Protein AF-A0A956KFB1-F1 (afdb_monomer_lite)

Sequence (115 aa):
MNSAKITIAYLIAGALLIACGGDEKKPEEPKKTAEVTKEAPPPETKEAAEDPGEAVDPQVSKAVEIAQAIGAAPEDADAILEKFGTDRAQFEALLKEIARDPAKSDAYEALLVEG

Radius of gyration: 26.29 Å; chains: 1; bounding box: 62×50×46 Å

Structure (mmCIF, N/CA/C/O backbone):
data_AF-A0A956KFB1-F1
#
_entry.id   AF-A0A956KFB1-F1
#
loop_
_atom_site.group_PDB
_atom_site.id
_atom_site.type_symbol
_atom_site.label_atom_id
_atom_site.label_alt_id
_atom_site.label_comp_id
_atom_site.label_asym_id
_atom_site.label_entity_id
_atom_site.label_seq_id
_atom_site.pdbx_PDB_ins_code
_atom_site.Cartn_x
_atom_site.Cartn_y
_atom_site.Cartn_z
_atom_site.occupancy
_atom_site.B_iso_or_equiv
_atom_site.auth_seq_id
_atom_site.auth_comp_id
_atom_site.auth_asym_id
_atom_site.auth_atom_id
_atom_site.pdbx_PDB_model_num
ATOM 1 N N . MET A 1 1 ? -44.817 -5.848 24.655 1.00 48.88 1 MET A N 1
ATOM 2 C CA . MET A 1 1 ? -44.928 -7.224 25.183 1.00 48.88 1 MET A CA 1
ATOM 3 C C . MET A 1 1 ? -46.039 -7.917 24.423 1.00 48.88 1 MET A C 1
ATOM 5 O O . MET A 1 1 ? -47.173 -7.504 24.585 1.00 48.88 1 MET A O 1
ATOM 9 N N . ASN A 1 2 ? -45.708 -8.870 23.550 1.00 39.31 2 ASN A N 1
ATOM 10 C CA . ASN A 1 2 ? -46.593 -9.965 23.160 1.00 39.31 2 ASN A CA 1
ATOM 11 C C . ASN A 1 2 ? -45.745 -11.080 22.549 1.00 39.31 2 ASN A C 1
ATOM 13 O O . ASN A 1 2 ? -44.986 -10.886 21.605 1.00 39.31 2 ASN A O 1
ATOM 17 N N . SER A 1 3 ? -45.837 -12.215 23.218 1.00 44.72 3 SER A N 1
ATOM 18 C CA . SER A 1 3 ? -45.080 -13.440 23.054 1.00 44.72 3 SER A CA 1
ATOM 19 C C . SER A 1 3 ? -45.520 -14.219 21.818 1.00 44.72 3 SER A C 1
ATOM 21 O O . SER A 1 3 ? -46.715 -14.414 21.630 1.00 44.72 3 SER A O 1
ATOM 23 N N . ALA A 1 4 ? -44.574 -14.793 21.078 1.00 49.06 4 ALA A N 1
ATOM 24 C CA . ALA A 1 4 ? -44.771 -16.084 20.419 1.00 49.06 4 ALA A CA 1
ATOM 25 C C . ALA A 1 4 ? -43.406 -16.724 20.142 1.00 49.06 4 ALA A C 1
ATOM 27 O O . ALA A 1 4 ? -42.726 -16.428 19.165 1.00 49.06 4 ALA A O 1
ATOM 28 N N . LYS A 1 5 ? -42.997 -17.594 21.066 1.00 51.22 5 LYS A N 1
ATOM 29 C CA . LYS A 1 5 ? -41.921 -18.563 20.879 1.00 51.22 5 LYS A CA 1
ATOM 30 C C . LYS A 1 5 ? -42.419 -19.591 19.863 1.00 51.22 5 LYS A C 1
ATOM 32 O O . LYS A 1 5 ? -43.407 -20.262 20.145 1.00 51.22 5 LYS A O 1
ATOM 37 N N . ILE A 1 6 ? -41.749 -19.733 18.723 1.00 56.12 6 ILE A N 1
ATOM 38 C CA . ILE A 1 6 ? -41.942 -20.886 17.837 1.00 56.12 6 ILE A CA 1
ATOM 39 C C . ILE A 1 6 ? -40.648 -21.688 17.871 1.00 56.12 6 ILE A C 1
ATOM 41 O O . ILE A 1 6 ? -39.694 -21.457 17.137 1.00 56.12 6 ILE A O 1
ATOM 45 N N . THR A 1 7 ? -40.626 -22.603 18.832 1.00 52.12 7 THR A N 1
ATOM 46 C CA . THR A 1 7 ? -39.721 -23.740 18.896 1.00 52.12 7 THR A CA 1
ATOM 47 C C . THR A 1 7 ? -40.180 -24.745 17.846 1.00 52.12 7 THR A C 1
ATOM 49 O O . THR A 1 7 ? -41.225 -25.363 18.022 1.00 52.12 7 THR A O 1
ATOM 52 N N . ILE A 1 8 ? -39.415 -24.933 16.772 1.00 57.25 8 ILE A N 1
ATOM 53 C CA . ILE A 1 8 ? -39.533 -26.127 15.927 1.00 57.25 8 ILE A CA 1
ATOM 54 C C . ILE A 1 8 ? -38.139 -26.729 15.806 1.00 57.25 8 ILE A C 1
ATOM 56 O O . ILE A 1 8 ? -37.324 -26.348 14.973 1.00 57.25 8 ILE A O 1
ATOM 60 N N . ALA A 1 9 ? -37.878 -27.664 16.715 1.00 50.38 9 ALA A N 1
ATOM 61 C CA . ALA A 1 9 ? -36.908 -28.714 16.507 1.00 50.38 9 ALA A CA 1
ATOM 62 C C . ALA A 1 9 ? -37.476 -29.660 15.443 1.00 50.38 9 ALA A C 1
ATOM 64 O O . ALA A 1 9 ? -38.553 -30.219 15.642 1.00 50.38 9 ALA A O 1
ATOM 65 N N . TYR A 1 10 ? -36.760 -29.858 14.339 1.00 47.94 10 TYR A N 1
ATOM 66 C CA . TYR A 1 10 ? -36.932 -31.060 13.532 1.00 47.94 10 TYR A CA 1
ATOM 67 C C . TYR A 1 10 ? -35.565 -31.592 13.110 1.00 47.94 10 TYR A C 1
ATOM 69 O O . TYR A 1 10 ? -34.891 -31.071 12.227 1.00 47.94 10 TYR A O 1
ATOM 77 N N . LEU A 1 11 ? -35.175 -32.641 13.829 1.00 43.81 11 LEU A N 1
ATOM 78 C CA . LEU A 1 11 ? -34.284 -33.699 13.387 1.00 43.81 11 LEU A CA 1
ATOM 79 C C . LEU A 1 11 ? -34.669 -34.158 11.977 1.00 43.81 11 LEU A C 1
ATOM 81 O O . LEU A 1 11 ? -35.734 -34.745 11.815 1.00 43.81 11 LEU A O 1
ATOM 85 N N . ILE A 1 12 ? -33.772 -34.006 11.004 1.00 52.22 12 ILE A N 1
ATOM 86 C CA . ILE A 1 12 ? -33.626 -34.992 9.928 1.00 52.22 12 ILE A CA 1
ATOM 87 C C . ILE A 1 12 ? -32.129 -35.256 9.758 1.00 52.22 12 ILE A C 1
ATOM 89 O O . ILE A 1 12 ? -31.420 -34.591 9.009 1.00 52.22 12 ILE A O 1
ATOM 93 N N . ALA A 1 13 ? -31.653 -36.238 10.522 1.00 46.72 13 ALA A N 1
ATOM 94 C CA . ALA A 1 13 ? -30.523 -37.056 10.121 1.00 46.72 13 ALA A CA 1
ATOM 95 C C . ALA A 1 13 ? -30.977 -37.913 8.931 1.00 46.72 13 ALA A C 1
ATOM 97 O O . ALA A 1 13 ? -32.027 -38.551 9.001 1.00 46.72 13 ALA A O 1
ATOM 98 N N . GLY A 1 14 ? -30.207 -37.934 7.847 1.00 44.44 14 GLY A N 1
ATOM 99 C CA . GLY A 1 14 ? -30.540 -38.755 6.688 1.00 44.44 14 GLY A CA 1
ATOM 100 C C . GLY A 1 14 ? -29.610 -38.509 5.515 1.00 44.44 14 GLY A C 1
ATOM 101 O O . GLY A 1 14 ? -29.914 -37.717 4.632 1.00 44.44 14 GLY A O 1
ATOM 102 N N . ALA A 1 15 ? -28.473 -39.199 5.521 1.00 49.16 15 ALA A N 1
ATOM 103 C CA . ALA A 1 15 ? -27.631 -39.372 4.349 1.00 49.16 15 ALA A CA 1
ATOM 104 C C . ALA A 1 15 ? -28.400 -40.119 3.247 1.00 49.16 15 ALA A C 1
ATOM 106 O O . ALA A 1 15 ? -28.966 -41.176 3.520 1.00 49.16 15 ALA A O 1
ATOM 107 N N . LEU A 1 16 ? -28.354 -39.630 2.004 1.00 49.69 16 LEU A N 1
ATOM 108 C CA . LEU A 1 16 ? -28.527 -40.485 0.830 1.00 49.69 16 LEU A CA 1
ATOM 109 C C . LEU A 1 16 ? -27.828 -39.882 -0.397 1.00 49.69 16 LEU A C 1
ATOM 111 O O . LEU A 1 16 ? -28.191 -38.819 -0.893 1.00 49.69 16 LEU A O 1
ATOM 115 N N . LEU A 1 17 ? -26.807 -40.598 -0.864 1.00 46.53 17 LEU A N 1
ATOM 116 C CA . LEU A 1 17 ? -26.209 -40.478 -2.189 1.00 46.53 17 LEU A CA 1
ATOM 117 C C . LEU A 1 17 ? -27.255 -40.857 -3.246 1.00 46.53 17 LEU A C 1
ATOM 119 O O . LEU A 1 17 ? -27.774 -41.971 -3.195 1.00 46.53 17 LEU A O 1
ATOM 123 N N . ILE A 1 18 ? -27.510 -39.991 -4.231 1.00 52.75 18 ILE A N 1
ATOM 124 C CA . ILE A 1 18 ? -28.151 -40.388 -5.494 1.00 52.75 18 ILE A CA 1
ATOM 125 C C . ILE A 1 18 ? -27.351 -39.803 -6.659 1.00 52.75 18 ILE A C 1
ATOM 127 O O . ILE A 1 18 ? -27.237 -38.591 -6.829 1.00 52.75 18 ILE A O 1
ATOM 131 N N . ALA A 1 19 ? -26.787 -40.721 -7.438 1.00 47.09 19 ALA A N 1
ATOM 132 C CA . ALA A 1 19 ? -26.179 -40.518 -8.739 1.00 47.09 19 ALA A CA 1
ATOM 133 C C . ALA A 1 19 ? -27.237 -40.652 -9.858 1.00 47.09 19 ALA A C 1
ATOM 135 O O . ALA A 1 19 ? -28.142 -41.467 -9.737 1.00 47.09 19 ALA A O 1
ATOM 136 N N . CYS A 1 20 ? -27.037 -39.905 -10.953 1.00 43.81 20 CYS A N 1
ATOM 137 C CA . CYS A 1 20 ? -27.578 -40.069 -12.318 1.00 43.81 20 CYS A CA 1
ATOM 138 C C . CYS A 1 20 ? -29.105 -40.173 -12.568 1.00 43.81 20 CYS A C 1
ATOM 140 O O . 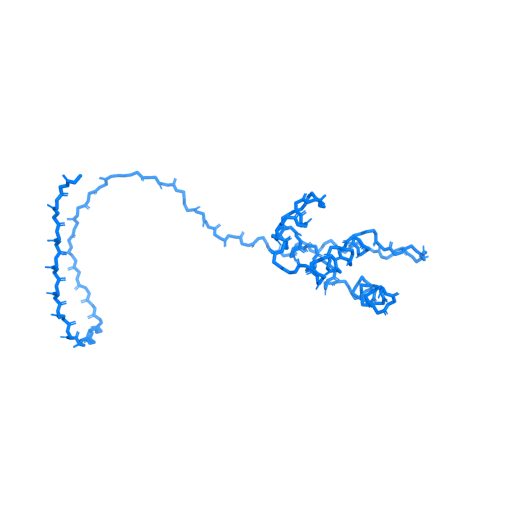CYS A 1 20 ? -29.710 -41.211 -12.340 1.00 43.81 20 CYS A O 1
ATOM 142 N N . GLY A 1 21 ? -29.629 -39.179 -13.308 1.00 36.69 21 GLY A N 1
ATOM 143 C CA . GLY A 1 21 ? -30.322 -39.429 -14.589 1.00 36.69 21 GLY A CA 1
ATOM 144 C C . GLY A 1 21 ? -31.840 -39.183 -14.687 1.00 36.69 21 GLY A C 1
ATOM 145 O O . GLY A 1 21 ? -32.591 -40.065 -14.302 1.00 36.69 21 GLY A O 1
ATOM 146 N N . GLY A 1 22 ? -32.224 -38.063 -15.341 1.00 38.19 22 GLY A N 1
ATOM 147 C CA . GLY A 1 22 ? -33.473 -37.798 -16.114 1.00 38.19 22 GLY A CA 1
ATOM 148 C C . GLY A 1 22 ? -34.820 -37.846 -15.366 1.00 38.19 22 GLY A C 1
ATOM 149 O O . GLY A 1 22 ? -34.973 -38.593 -14.417 1.00 38.19 22 GLY A O 1
ATOM 150 N N . ASP A 1 23 ? -35.904 -37.151 -15.712 1.00 44.44 23 ASP A N 1
ATOM 151 C CA . ASP A 1 23 ? -36.268 -36.035 -16.598 1.00 44.44 23 ASP A CA 1
ATOM 152 C C . ASP A 1 23 ? -37.714 -35.622 -16.173 1.00 44.44 23 ASP A C 1
ATOM 154 O O . ASP A 1 23 ? -38.429 -36.429 -15.576 1.00 44.44 23 ASP A O 1
ATOM 158 N N . GLU A 1 24 ? -38.143 -34.396 -16.507 1.00 47.97 24 GLU A N 1
ATOM 159 C CA . GLU A 1 24 ? -39.542 -33.884 -16.550 1.00 47.97 24 GLU A CA 1
ATOM 160 C C . GLU A 1 24 ? -40.283 -33.385 -15.272 1.00 47.97 24 GLU A C 1
ATOM 162 O O . GLU A 1 24 ? -40.980 -34.140 -14.594 1.00 47.97 24 GLU A O 1
ATOM 167 N N . LYS A 1 25 ? -40.338 -32.048 -15.061 1.00 39.00 25 LYS A N 1
ATOM 168 C CA . LYS A 1 25 ? -41.575 -31.222 -15.242 1.00 39.00 25 LYS A CA 1
ATOM 169 C C . LYS A 1 25 ? -41.427 -29.716 -14.908 1.00 39.00 25 LYS A C 1
ATOM 171 O O . LYS A 1 25 ? -40.966 -29.329 -13.843 1.00 39.00 25 LYS A O 1
ATOM 176 N N . LYS A 1 26 ? -41.927 -28.901 -15.849 1.00 44.00 26 LYS A N 1
ATOM 177 C CA . LYS A 1 26 ? -42.087 -27.425 -15.937 1.00 44.00 26 LYS A CA 1
ATOM 178 C C . LYS A 1 26 ? -43.093 -26.849 -14.904 1.00 44.00 26 LYS A C 1
ATOM 180 O O . LYS A 1 26 ? -44.085 -27.525 -14.631 1.00 44.00 26 LYS A O 1
ATOM 185 N N . PRO A 1 27 ? -42.876 -25.632 -14.352 1.00 42.28 27 PRO A N 1
ATOM 186 C CA . PRO A 1 27 ? -43.649 -24.423 -14.738 1.00 42.28 27 PRO A CA 1
ATOM 187 C C . PRO A 1 27 ? -42.751 -23.159 -14.855 1.00 42.28 27 PRO A C 1
ATOM 189 O O . PRO A 1 27 ? -41.831 -22.975 -14.072 1.00 42.28 27 PRO A O 1
ATOM 192 N N . G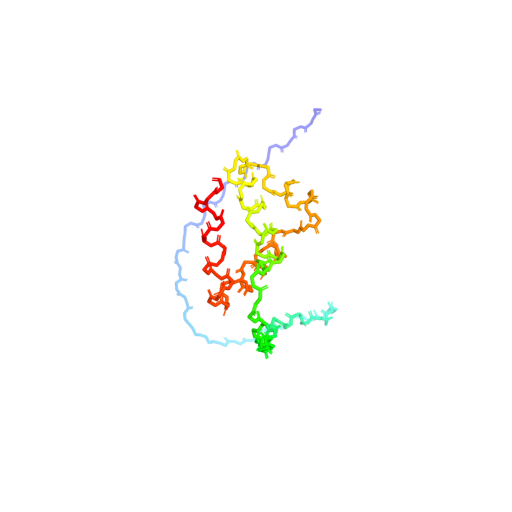LU A 1 28 ? -42.800 -22.419 -15.968 1.00 42.53 28 GLU A N 1
ATOM 193 C CA . GLU A 1 28 ? -43.474 -21.108 -16.150 1.00 42.53 28 GLU A CA 1
ATOM 194 C C . GLU A 1 28 ? -42.722 -19.873 -15.580 1.00 42.53 28 GLU A C 1
ATOM 196 O O . GLU A 1 28 ? -42.361 -19.800 -14.414 1.00 42.53 28 GLU A O 1
ATOM 201 N N . GLU A 1 29 ? -42.469 -18.928 -16.497 1.00 48.06 29 GLU A N 1
ATOM 202 C CA . GLU A 1 29 ? -41.731 -17.647 -16.452 1.00 48.06 29 GLU A CA 1
ATOM 203 C C . GLU A 1 29 ? -42.346 -16.591 -15.480 1.00 48.06 29 GLU A C 1
ATOM 205 O O . GLU A 1 29 ? -43.432 -16.861 -14.967 1.00 48.06 29 GLU A O 1
ATOM 210 N N . PRO A 1 30 ? -41.796 -15.358 -15.250 1.00 51.16 30 PRO A N 1
ATOM 211 C CA . PRO A 1 30 ? -40.785 -14.641 -16.046 1.00 51.16 30 PRO A CA 1
ATOM 212 C C . PRO A 1 30 ? -39.773 -13.741 -15.287 1.00 51.16 30 PRO A C 1
ATOM 214 O O . PRO A 1 30 ? -39.877 -13.474 -14.095 1.00 51.16 30 PRO A O 1
ATOM 217 N N . LYS A 1 31 ? -38.892 -13.134 -16.098 1.00 39.66 31 LYS A N 1
ATOM 218 C CA . LYS A 1 31 ? -38.127 -11.883 -15.904 1.00 39.66 31 LYS A CA 1
ATOM 219 C C . LYS A 1 31 ? -36.691 -11.978 -15.377 1.00 39.66 31 LYS A C 1
ATOM 221 O O . LYS A 1 31 ? -36.431 -12.088 -14.187 1.00 39.66 31 LYS A O 1
ATOM 226 N N . LYS A 1 32 ? -35.824 -11.594 -16.321 1.00 41.91 32 LYS A N 1
ATOM 227 C CA . LYS A 1 32 ? -34.675 -10.683 -16.206 1.00 41.91 32 LYS A CA 1
ATOM 228 C C . LYS A 1 32 ? -33.337 -11.360 -16.476 1.00 41.91 32 LYS A C 1
ATOM 230 O O . LYS A 1 32 ? -32.545 -11.647 -15.591 1.00 41.91 32 LYS A O 1
ATOM 235 N N . THR A 1 33 ? -33.112 -11.525 -17.775 1.00 44.94 33 THR A N 1
ATOM 236 C CA . THR A 1 33 ? -31.861 -11.193 -18.458 1.00 44.94 33 THR A CA 1
ATOM 237 C C . THR A 1 33 ? -31.010 -10.184 -17.682 1.00 44.94 33 THR A C 1
ATOM 239 O O . THR A 1 33 ? -31.346 -9.003 -17.600 1.00 44.94 33 THR A O 1
ATOM 242 N N . ALA A 1 34 ? -29.916 -10.682 -17.117 1.00 49.19 34 ALA A N 1
ATOM 243 C CA . ALA A 1 34 ? -28.578 -10.105 -17.190 1.00 49.19 34 ALA A CA 1
ATOM 244 C C . ALA A 1 34 ? -27.629 -11.117 -16.535 1.00 49.19 34 ALA A C 1
ATOM 246 O O . ALA A 1 34 ? -27.386 -11.078 -15.330 1.00 49.19 34 ALA A O 1
ATOM 247 N N . GLU A 1 35 ? -27.137 -12.056 -17.344 1.00 42.62 35 GLU A N 1
ATOM 248 C CA . GLU A 1 35 ? -25.866 -12.723 -17.083 1.00 42.62 35 GLU A CA 1
ATOM 249 C C . GLU A 1 35 ? -24.812 -11.636 -16.859 1.00 42.62 35 GLU A C 1
ATOM 251 O O . GLU A 1 35 ? -24.396 -10.951 -17.791 1.00 42.62 35 GLU A O 1
ATOM 256 N N . VAL A 1 36 ? -24.378 -11.460 -15.612 1.00 44.53 36 VAL A N 1
ATOM 257 C CA . VAL A 1 36 ? -23.049 -10.910 -15.358 1.00 44.53 36 VAL A CA 1
ATOM 258 C C . VAL A 1 36 ? -22.102 -12.078 -15.565 1.00 44.53 36 VAL A C 1
ATOM 260 O O . VAL A 1 36 ? -21.707 -12.777 -14.631 1.00 44.53 36 VAL A O 1
ATOM 263 N N . THR A 1 37 ? -21.810 -12.327 -16.840 1.00 39.19 37 THR A N 1
ATOM 264 C CA . THR A 1 37 ? -20.636 -13.077 -17.252 1.00 39.19 37 THR A CA 1
ATOM 265 C C . THR A 1 37 ? -19.456 -12.399 -16.586 1.00 39.19 37 THR A C 1
ATOM 267 O O . THR A 1 37 ? -19.111 -11.253 -16.865 1.00 39.19 37 THR A O 1
ATOM 270 N N . LYS A 1 38 ? -18.892 -13.126 -15.628 1.00 51.25 38 LYS A N 1
ATOM 271 C CA . LYS A 1 38 ? -17.595 -12.897 -15.019 1.00 51.25 38 LYS A CA 1
ATOM 272 C C . LYS A 1 38 ? -16.540 -13.057 -16.113 1.00 51.25 38 LYS A C 1
ATOM 274 O O . LYS A 1 38 ? -15.841 -14.061 -16.171 1.00 51.25 38 LYS A O 1
ATOM 279 N N . GLU A 1 39 ? -16.470 -12.082 -17.003 1.00 43.69 39 GLU A N 1
ATOM 280 C CA . GLU A 1 39 ? -15.334 -11.881 -17.878 1.00 43.69 39 GLU A CA 1
ATOM 281 C C . GLU A 1 39 ? -14.365 -11.024 -17.072 1.00 43.69 39 GLU A C 1
ATOM 283 O O . GLU A 1 39 ? -14.506 -9.810 -16.948 1.00 43.69 39 GLU A O 1
ATOM 288 N N . ALA A 1 40 ? -13.436 -11.700 -16.397 1.00 52.12 40 ALA A N 1
ATOM 289 C CA . ALA A 1 40 ? -12.198 -11.056 -16.011 1.00 52.12 40 ALA A CA 1
ATOM 290 C C . ALA A 1 40 ? -11.560 -10.576 -17.320 1.00 52.12 40 ALA A C 1
ATOM 292 O O . ALA A 1 40 ? -11.248 -11.436 -18.151 1.00 52.12 40 ALA A O 1
ATOM 293 N N . PRO A 1 41 ? -11.396 -9.262 -17.554 1.00 58.59 41 PRO A N 1
ATOM 294 C CA . PRO A 1 41 ? -10.628 -8.843 -18.705 1.00 58.59 41 PRO A CA 1
ATOM 295 C C . PRO A 1 41 ? -9.218 -9.446 -18.562 1.00 58.59 41 PRO A C 1
ATOM 297 O O . PRO A 1 41 ? -8.615 -9.344 -17.484 1.00 58.59 41 PRO A O 1
ATOM 300 N N . PRO A 1 42 ? -8.709 -10.142 -19.596 1.00 61.81 42 PRO A N 1
ATOM 301 C CA . PRO A 1 42 ? -7.323 -10.583 -19.633 1.00 61.81 42 PRO A CA 1
ATOM 302 C C . PRO A 1 42 ? -6.402 -9.366 -19.456 1.00 61.81 42 PRO A C 1
ATOM 304 O O . PRO A 1 42 ? -6.787 -8.249 -19.808 1.00 61.81 42 PRO A O 1
ATOM 307 N N . PRO A 1 43 ? -5.210 -9.555 -18.868 1.00 49.12 43 PRO A N 1
ATOM 308 C CA . PRO A 1 43 ? -4.331 -8.453 -18.524 1.00 49.12 43 PRO A CA 1
ATOM 309 C C . PRO A 1 43 ? -3.894 -7.758 -19.812 1.00 49.12 43 PRO A C 1
ATOM 311 O O . PRO A 1 43 ? -3.115 -8.308 -20.586 1.00 49.12 43 PRO A O 1
ATOM 314 N N . GLU A 1 44 ? -4.395 -6.546 -20.048 1.00 48.31 44 GLU A N 1
ATOM 315 C CA . GLU A 1 44 ? -3.735 -5.635 -20.968 1.00 48.31 44 GLU A CA 1
ATOM 316 C C . GLU A 1 44 ? -2.409 -5.242 -20.324 1.00 48.31 44 GLU A C 1
ATOM 318 O O . GLU A 1 44 ? -2.320 -4.359 -19.471 1.00 48.31 44 GLU A O 1
ATOM 323 N N . THR A 1 45 ? -1.381 -5.983 -20.723 1.00 52.91 45 THR A N 1
ATOM 324 C CA . THR A 1 45 ? 0.022 -5.614 -20.654 1.00 52.91 45 THR A CA 1
ATOM 325 C C . THR A 1 45 ? 0.187 -4.259 -21.337 1.00 52.91 45 THR A C 1
ATOM 327 O O . THR A 1 45 ? 0.442 -4.173 -22.536 1.00 52.91 45 THR A O 1
ATOM 330 N N . LYS A 1 46 ? 0.024 -3.174 -20.580 1.00 48.53 46 LYS A N 1
ATOM 331 C CA . LYS A 1 46 ? 0.724 -1.931 -20.882 1.00 48.53 46 LYS A CA 1
ATOM 332 C C . LYS A 1 46 ? 2.093 -2.039 -20.241 1.00 48.53 46 LYS A C 1
ATOM 334 O O . LYS A 1 46 ? 2.300 -1.660 -19.097 1.00 48.53 46 LYS A O 1
ATOM 339 N N . GLU A 1 47 ? 2.997 -2.615 -21.024 1.00 57.00 47 GLU A N 1
ATOM 340 C CA . GLU A 1 47 ? 4.418 -2.292 -21.008 1.00 57.00 47 GLU A CA 1
ATOM 341 C C . GLU A 1 47 ? 4.531 -0.756 -21.033 1.00 57.00 47 GLU A C 1
ATOM 343 O O . GLU A 1 47 ? 4.410 -0.117 -22.079 1.00 57.00 47 GLU A O 1
ATOM 348 N N . ALA A 1 48 ? 4.644 -0.143 -19.857 1.00 51.25 48 ALA A N 1
ATOM 349 C CA . ALA A 1 48 ? 5.110 1.223 -19.722 1.00 51.25 48 ALA A CA 1
ATOM 350 C C . ALA A 1 48 ? 6.602 1.113 -19.431 1.00 51.25 48 ALA A C 1
ATOM 352 O O . ALA A 1 48 ? 7.010 0.779 -18.323 1.00 51.25 48 ALA A O 1
ATOM 353 N N . ALA A 1 49 ? 7.370 1.292 -20.501 1.00 49.44 49 ALA A N 1
ATOM 354 C CA . ALA A 1 49 ? 8.816 1.329 -20.504 1.00 49.44 49 ALA A CA 1
ATOM 355 C C . ALA A 1 49 ? 9.359 2.264 -19.416 1.00 49.44 49 ALA A C 1
ATOM 357 O O . ALA A 1 49 ? 8.840 3.358 -19.188 1.00 49.44 49 ALA A O 1
ATOM 358 N N . GLU A 1 50 ? 10.420 1.781 -18.786 1.00 54.53 50 GLU A N 1
ATOM 359 C CA . GLU A 1 50 ? 11.204 2.414 -17.739 1.00 54.53 50 GLU A CA 1
ATOM 360 C C . GLU A 1 50 ? 11.792 3.757 -18.208 1.00 54.53 50 GLU A C 1
ATOM 362 O O . GLU A 1 50 ? 12.432 3.836 -19.259 1.00 54.53 50 GLU A O 1
ATOM 367 N N . ASP A 1 51 ? 11.604 4.803 -17.400 1.00 52.12 51 ASP A N 1
ATOM 368 C CA . ASP A 1 51 ? 12.410 6.025 -17.439 1.00 52.12 51 ASP A CA 1
ATOM 369 C C . ASP A 1 51 ? 13.504 5.903 -16.358 1.00 52.12 51 ASP A C 1
ATOM 371 O O . ASP A 1 51 ? 13.182 5.782 -15.172 1.00 52.12 51 ASP A O 1
ATOM 375 N N . PRO A 1 52 ? 14.799 5.862 -16.723 1.00 55.56 52 PRO A N 1
ATOM 376 C CA . PRO A 1 52 ? 15.882 5.755 -15.756 1.00 55.56 52 PRO A CA 1
ATOM 377 C C . PRO A 1 52 ? 16.202 7.146 -15.197 1.00 55.56 52 PRO A C 1
ATOM 379 O O . PRO A 1 52 ? 17.027 7.878 -15.749 1.00 55.56 52 PRO A O 1
ATOM 382 N N . GLY A 1 53 ? 15.553 7.507 -14.090 1.00 45.66 53 GLY A N 1
ATOM 383 C CA . GLY A 1 53 ? 15.738 8.822 -13.480 1.00 45.66 53 GLY A CA 1
ATOM 384 C C . GLY A 1 53 ? 15.176 8.974 -12.069 1.00 45.66 53 GLY A C 1
ATOM 385 O O . GLY A 1 53 ? 14.385 9.875 -11.846 1.00 45.66 53 GLY A O 1
ATOM 386 N N . GLU A 1 54 ? 15.584 8.112 -11.129 1.00 57.81 54 GLU A N 1
ATOM 387 C CA . GLU A 1 54 ? 15.680 8.378 -9.671 1.00 57.81 54 GLU A CA 1
ATOM 388 C C . GLU A 1 54 ? 14.471 9.019 -8.949 1.00 57.81 54 GLU A C 1
ATOM 390 O O . GLU A 1 54 ? 14.603 9.578 -7.861 1.00 57.81 54 GLU A O 1
ATOM 395 N N . ALA A 1 55 ? 13.273 8.915 -9.516 1.00 64.06 55 ALA A N 1
ATOM 396 C CA . ALA A 1 55 ? 12.031 9.292 -8.870 1.00 64.06 55 ALA A CA 1
ATOM 397 C C . ALA A 1 55 ? 11.245 8.016 -8.586 1.00 64.06 55 ALA A C 1
ATOM 399 O O . ALA A 1 55 ? 10.787 7.334 -9.501 1.00 64.06 55 ALA A O 1
ATOM 400 N N . VAL A 1 56 ? 11.115 7.686 -7.300 1.00 74.69 56 VAL A N 1
ATOM 401 C CA . VAL A 1 56 ? 10.217 6.626 -6.841 1.00 74.69 56 VAL A CA 1
ATOM 402 C C . VAL A 1 56 ? 8.828 6.893 -7.412 1.00 74.69 56 VAL A C 1
ATOM 404 O O . VAL A 1 56 ? 8.305 8.005 -7.298 1.00 74.69 56 VAL A O 1
ATOM 407 N N . ASP A 1 57 ? 8.239 5.867 -8.022 1.00 87.06 57 ASP A N 1
ATOM 408 C CA . ASP A 1 57 ? 6.896 5.951 -8.575 1.00 87.06 57 ASP A CA 1
ATOM 409 C C . ASP A 1 57 ? 5.906 6.412 -7.479 1.00 87.06 57 ASP A C 1
ATOM 411 O O . ASP A 1 57 ? 5.849 5.821 -6.395 1.00 87.06 57 ASP A O 1
ATOM 415 N N . PRO A 1 58 ? 5.113 7.472 -7.713 1.00 90.25 58 PRO A N 1
ATOM 416 C CA . PRO A 1 58 ? 4.236 8.031 -6.686 1.00 90.25 58 PRO A CA 1
ATOM 417 C C . PRO A 1 58 ? 3.146 7.050 -6.233 1.00 90.25 58 PRO A C 1
ATOM 419 O O . PRO A 1 58 ? 2.639 7.172 -5.115 1.00 90.25 58 PRO A O 1
ATOM 422 N N . GLN A 1 59 ? 2.777 6.072 -7.066 1.00 90.75 59 GLN A N 1
ATOM 423 C CA . GLN A 1 59 ? 1.835 5.021 -6.695 1.00 90.75 59 GLN A CA 1
ATOM 424 C C . GLN A 1 59 ? 2.465 4.034 -5.707 1.00 90.75 59 GLN A C 1
ATOM 426 O O . GLN A 1 59 ? 1.769 3.566 -4.804 1.00 90.75 59 GLN A O 1
ATOM 431 N N . VAL A 1 60 ? 3.770 3.770 -5.830 1.00 93.19 60 VAL A N 1
ATOM 432 C CA . VAL A 1 60 ? 4.531 2.953 -4.874 1.00 93.19 60 VAL A CA 1
ATOM 433 C C . VAL A 1 60 ? 4.590 3.648 -3.516 1.00 93.19 60 VAL A C 1
ATOM 435 O O . VAL A 1 60 ? 4.192 3.050 -2.517 1.00 93.19 60 VAL A O 1
ATOM 438 N N . SER A 1 61 ? 4.962 4.931 -3.475 1.00 92.69 61 SER A N 1
ATOM 439 C CA . SER A 1 61 ? 4.970 5.713 -2.228 1.00 92.69 61 SER A CA 1
ATOM 440 C C . SER A 1 61 ? 3.591 5.754 -1.566 1.00 92.69 61 SER A C 1
ATOM 442 O O . SER A 1 61 ? 3.464 5.473 -0.375 1.00 92.69 61 SER A O 1
ATOM 444 N N . LYS A 1 62 ? 2.531 6.014 -2.347 1.00 92.75 62 LYS A N 1
ATOM 445 C CA . LYS A 1 62 ? 1.150 6.007 -1.841 1.00 92.75 62 LYS A CA 1
ATOM 446 C C . LYS A 1 62 ? 0.759 4.642 -1.266 1.00 92.75 62 LYS A C 1
ATOM 448 O O . LYS A 1 62 ? 0.089 4.580 -0.236 1.00 92.75 62 LYS A O 1
ATOM 453 N N . ALA A 1 63 ? 1.142 3.547 -1.923 1.00 94.62 63 ALA A N 1
ATOM 454 C CA . ALA A 1 63 ? 0.832 2.206 -1.440 1.00 94.62 63 ALA A CA 1
ATOM 455 C C . ALA A 1 63 ? 1.511 1.912 -0.095 1.00 94.62 63 ALA A C 1
ATOM 457 O O . ALA A 1 63 ? 0.874 1.330 0.783 1.00 94.62 63 ALA A O 1
ATOM 458 N N . VAL A 1 64 ? 2.762 2.348 0.082 1.00 95.31 64 VAL A N 1
ATOM 459 C CA . VAL A 1 64 ? 3.516 2.187 1.335 1.00 95.31 64 VAL A CA 1
ATOM 460 C C . VAL A 1 64 ? 2.886 2.997 2.465 1.00 95.31 64 VAL A C 1
ATOM 462 O O . VAL A 1 64 ? 2.665 2.447 3.541 1.00 95.31 64 VAL A O 1
ATOM 465 N N . GLU A 1 65 ? 2.523 4.260 2.226 1.00 95.00 65 GLU A N 1
ATOM 466 C CA . GLU A 1 65 ? 1.852 5.096 3.235 1.00 95.00 65 GLU A CA 1
ATOM 467 C C . GLU A 1 65 ? 0.547 4.458 3.730 1.00 95.00 65 GLU A C 1
ATOM 469 O O . GLU A 1 65 ? 0.292 4.388 4.935 1.00 95.00 65 GLU A O 1
ATOM 474 N N . ILE A 1 66 ? -0.266 3.942 2.803 1.00 95.12 66 ILE A N 1
ATOM 475 C CA . ILE A 1 66 ? -1.504 3.234 3.141 1.00 95.12 66 ILE A CA 1
ATOM 476 C C . ILE A 1 66 ? -1.187 1.956 3.927 1.00 95.12 66 ILE A C 1
ATOM 478 O O . ILE A 1 66 ? -1.814 1.702 4.956 1.00 95.12 66 ILE A O 1
ATOM 482 N N . ALA A 1 67 ? -0.216 1.159 3.475 1.00 94.62 67 ALA A N 1
ATOM 483 C CA . ALA A 1 67 ? 0.161 -0.091 4.130 1.00 94.62 67 ALA A CA 1
ATOM 484 C C . ALA A 1 67 ? 0.670 0.133 5.562 1.00 94.62 67 ALA A C 1
ATOM 486 O O . ALA A 1 67 ? 0.271 -0.601 6.466 1.00 94.62 67 ALA A O 1
ATOM 487 N N . GLN A 1 68 ? 1.487 1.163 5.793 1.00 94.69 68 GLN A N 1
ATOM 488 C CA . GLN A 1 68 ? 1.967 1.529 7.126 1.00 94.69 68 GLN A CA 1
ATOM 489 C C . GLN A 1 68 ? 0.828 2.012 8.027 1.00 94.69 68 GLN A C 1
ATOM 491 O O . GLN A 1 68 ? 0.721 1.573 9.173 1.00 94.69 68 GLN A O 1
ATOM 496 N N . ALA A 1 69 ? -0.061 2.866 7.509 1.00 94.94 69 ALA A N 1
ATOM 497 C CA . ALA A 1 69 ? -1.211 3.344 8.268 1.00 94.94 69 ALA A CA 1
ATOM 498 C C . ALA A 1 69 ? -2.124 2.182 8.695 1.00 94.94 69 ALA A C 1
ATOM 500 O O . ALA A 1 69 ? -2.506 2.098 9.863 1.00 94.94 69 ALA A O 1
ATOM 501 N N . ILE A 1 70 ? -2.424 1.254 7.778 1.00 95.38 70 ILE A N 1
ATOM 502 C CA . ILE A 1 70 ? -3.204 0.044 8.079 1.00 95.38 70 ILE A CA 1
ATOM 503 C C . ILE A 1 70 ? -2.447 -0.866 9.054 1.00 95.38 70 ILE A C 1
ATOM 505 O O . ILE A 1 70 ? -3.054 -1.422 9.964 1.00 95.38 70 ILE A O 1
ATOM 509 N N . GLY A 1 71 ? -1.128 -1.009 8.903 1.00 94.19 71 GLY A N 1
ATOM 510 C CA . GLY A 1 71 ? -0.296 -1.789 9.819 1.00 94.19 71 GLY A CA 1
ATOM 511 C C . GLY A 1 71 ? -0.312 -1.251 11.253 1.00 94.19 71 GLY A C 1
ATOM 512 O O . GLY A 1 71 ? -0.279 -2.036 12.200 1.00 94.19 71 GLY A O 1
ATOM 513 N N . ALA A 1 72 ? -0.412 0.070 11.417 1.00 95.94 72 ALA A N 1
ATOM 514 C CA . ALA A 1 72 ? -0.507 0.724 12.719 1.00 95.94 72 ALA A CA 1
ATOM 515 C C . ALA A 1 72 ? -1.903 0.612 13.363 1.00 95.94 72 ALA A C 1
ATOM 517 O O . ALA A 1 72 ? -1.995 0.575 14.589 1.00 95.94 72 ALA A O 1
ATOM 518 N N . ALA A 1 73 ? -2.970 0.565 12.558 1.00 95.69 73 ALA A N 1
ATOM 519 C CA . ALA A 1 73 ? -4.357 0.477 13.024 1.00 95.69 73 ALA A CA 1
ATOM 520 C C . ALA A 1 73 ? -5.197 -0.440 12.107 1.00 95.69 73 ALA A C 1
ATOM 522 O O . ALA A 1 73 ? -5.978 0.036 11.275 1.00 95.69 73 ALA A O 1
ATOM 523 N N . PRO A 1 74 ? -5.047 -1.772 12.229 1.00 95.00 74 PRO A N 1
ATOM 524 C CA . PRO A 1 74 ? -5.686 -2.723 11.323 1.00 95.00 74 PRO A CA 1
ATOM 525 C C . PRO A 1 74 ? -7.207 -2.792 11.494 1.00 95.00 74 PRO A C 1
ATOM 527 O O . PRO A 1 74 ? -7.904 -3.156 10.547 1.00 95.00 74 PRO A O 1
ATOM 530 N N . GLU A 1 75 ? -7.745 -2.439 12.668 1.00 97.19 75 GLU A N 1
ATOM 531 C CA . GLU A 1 75 ? -9.200 -2.357 12.860 1.00 97.19 75 GLU A CA 1
ATOM 532 C C . GLU A 1 75 ? -9.846 -1.191 12.096 1.00 97.19 75 GLU A C 1
ATOM 534 O O . GLU A 1 75 ? -11.033 -1.254 11.779 1.00 97.19 75 GLU A O 1
ATOM 539 N N . ASP A 1 76 ? -9.057 -0.172 11.747 1.00 96.75 76 ASP A N 1
ATOM 540 C CA . ASP A 1 76 ? -9.494 1.025 11.029 1.00 96.75 76 ASP A CA 1
ATOM 541 C C . ASP A 1 76 ? -9.159 0.966 9.530 1.00 96.75 76 ASP A C 1
ATOM 543 O O . ASP A 1 76 ? -9.224 1.985 8.841 1.00 96.75 76 ASP A O 1
ATOM 547 N N . ALA A 1 77 ? -8.799 -0.208 8.998 1.00 94.44 77 ALA A N 1
ATOM 548 C CA . ALA A 1 77 ? -8.285 -0.352 7.636 1.00 94.44 77 ALA A CA 1
ATOM 549 C C . ALA A 1 77 ? -9.192 0.285 6.567 1.00 94.44 77 ALA A C 1
ATOM 551 O O . ALA A 1 77 ? -8.709 1.049 5.733 1.00 94.44 77 ALA A O 1
ATOM 552 N N . ASP A 1 78 ? -10.503 0.030 6.616 1.00 94.50 78 ASP A N 1
ATOM 553 C CA . ASP A 1 78 ? -11.457 0.614 5.665 1.00 94.50 78 ASP A CA 1
ATOM 554 C C . ASP A 1 78 ? -11.528 2.147 5.799 1.00 94.50 78 ASP A C 1
ATOM 556 O O . ASP A 1 78 ? -11.464 2.858 4.799 1.00 94.50 78 ASP A O 1
ATOM 560 N N . ALA A 1 79 ? -11.550 2.677 7.026 1.00 96.94 79 ALA A N 1
ATOM 561 C CA . ALA A 1 79 ? -11.573 4.121 7.267 1.00 96.94 79 ALA A CA 1
ATOM 562 C C . ALA A 1 79 ? -10.264 4.809 6.839 1.00 96.94 79 ALA A C 1
ATOM 564 O O . ALA A 1 79 ? -10.263 5.972 6.430 1.00 96.94 79 ALA A O 1
ATOM 565 N N . ILE A 1 80 ? -9.130 4.114 6.945 1.00 96.56 80 ILE A N 1
ATOM 566 C CA . ILE A 1 80 ? -7.838 4.588 6.444 1.00 96.56 80 ILE A CA 1
ATOM 567 C C . ILE A 1 80 ? -7.880 4.657 4.922 1.00 96.56 80 ILE A C 1
ATOM 569 O O . ILE A 1 80 ? -7.601 5.715 4.367 1.00 96.56 80 ILE A O 1
ATOM 573 N N . LEU A 1 81 ? -8.293 3.584 4.251 1.00 95.00 81 LEU A N 1
ATOM 574 C CA . LEU A 1 81 ? -8.420 3.550 2.793 1.00 95.00 81 LEU A CA 1
ATOM 575 C C . LEU A 1 81 ? -9.307 4.693 2.275 1.00 95.00 81 LEU A C 1
ATOM 577 O O . LEU A 1 81 ? -8.895 5.433 1.375 1.00 95.00 81 LEU A O 1
ATOM 581 N N . GLU A 1 82 ? -10.453 4.925 2.921 1.00 96.31 82 GLU A N 1
ATOM 582 C CA . GLU A 1 82 ? -11.354 6.031 2.584 1.00 96.31 82 GLU A CA 1
ATOM 583 C C . GLU A 1 82 ? -10.679 7.408 2.705 1.00 96.31 82 GLU A C 1
ATOM 585 O O . GLU A 1 82 ? -10.861 8.258 1.828 1.00 96.31 82 GLU A O 1
ATOM 590 N N . LYS A 1 83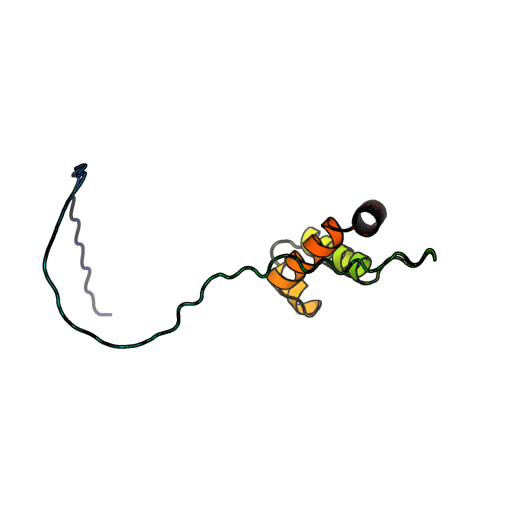 ? -9.840 7.640 3.730 1.00 95.94 83 LYS A N 1
ATOM 591 C CA . LYS A 1 83 ? -9.068 8.896 3.874 1.00 95.94 83 LYS A CA 1
ATOM 592 C C . LYS A 1 83 ? -8.107 9.127 2.707 1.00 95.94 83 LYS A C 1
ATOM 594 O O . LYS A 1 83 ? -7.875 10.275 2.333 1.00 95.94 83 LYS A O 1
ATOM 599 N N . PHE A 1 84 ? -7.576 8.056 2.121 1.00 94.19 84 PHE A N 1
ATOM 600 C CA . PHE A 1 84 ? -6.709 8.108 0.939 1.00 94.19 84 PHE A CA 1
ATOM 601 C C . PHE A 1 84 ? -7.487 8.131 -0.391 1.00 94.19 84 PHE A C 1
ATOM 603 O O . PHE A 1 84 ? -6.877 8.074 -1.472 1.00 94.19 84 PHE A O 1
ATOM 610 N N . GLY A 1 85 ? -8.820 8.236 -0.325 1.00 95.06 85 GLY A N 1
ATOM 611 C CA . GLY A 1 85 ? -9.705 8.277 -1.485 1.00 95.06 85 GLY A CA 1
ATOM 612 C C . GLY A 1 85 ? -9.700 6.973 -2.278 1.00 95.06 85 GLY A C 1
ATOM 613 O O . GLY A 1 85 ? -9.841 7.012 -3.499 1.00 95.06 85 GLY A O 1
ATOM 614 N N . THR A 1 86 ? -9.465 5.847 -1.605 1.00 95.25 86 THR A N 1
ATOM 615 C CA . THR A 1 86 ? -9.444 4.512 -2.203 1.00 95.25 86 THR A CA 1
ATOM 616 C C . THR A 1 86 ? -10.346 3.569 -1.413 1.00 95.25 86 THR A C 1
ATOM 618 O O . THR A 1 86 ? -10.682 3.827 -0.262 1.00 95.25 86 THR A O 1
ATOM 621 N N . ASP A 1 87 ? -10.717 2.449 -2.015 1.00 95.25 87 ASP A N 1
ATOM 622 C CA . ASP A 1 87 ? -11.323 1.320 -1.309 1.00 95.25 87 ASP A CA 1
ATOM 623 C C . ASP A 1 87 ? -10.403 0.091 -1.335 1.00 95.25 87 ASP A C 1
ATOM 625 O O . ASP A 1 87 ? -9.317 0.109 -1.927 1.00 95.25 87 ASP A O 1
ATOM 629 N N . ARG A 1 88 ? -10.838 -0.993 -0.689 1.00 94.25 88 ARG A N 1
ATOM 630 C CA . ARG A 1 88 ? -10.076 -2.242 -0.604 1.00 94.25 88 ARG A CA 1
ATOM 631 C C . ARG A 1 88 ? -9.774 -2.858 -1.970 1.00 94.25 88 ARG A C 1
ATOM 633 O O . ARG A 1 88 ? -8.649 -3.295 -2.190 1.00 94.25 88 ARG A O 1
ATOM 640 N N . ALA A 1 89 ? -10.737 -2.898 -2.888 1.00 96.12 89 ALA A N 1
ATOM 641 C CA . ALA A 1 89 ? -10.532 -3.465 -4.218 1.00 96.12 89 ALA A CA 1
ATOM 642 C C . ALA A 1 89 ? -9.549 -2.619 -5.038 1.00 96.12 89 ALA A C 1
ATOM 644 O O . ALA A 1 89 ? -8.699 -3.171 -5.738 1.00 96.12 89 ALA A O 1
ATOM 645 N N . GLN A 1 90 ? -9.629 -1.293 -4.920 1.00 95.19 90 GLN A N 1
ATOM 646 C CA . GLN A 1 90 ? -8.689 -0.372 -5.562 1.00 95.19 90 GLN A CA 1
ATOM 647 C C . GLN A 1 90 ? -7.276 -0.477 -4.980 1.00 95.19 90 GLN A C 1
ATOM 649 O O . GLN A 1 90 ? -6.307 -0.518 -5.737 1.00 95.19 90 GLN A O 1
ATOM 654 N N . PHE A 1 91 ? -7.145 -0.591 -3.657 1.00 96.12 91 PHE A N 1
ATOM 655 C CA . PHE A 1 91 ? -5.847 -0.783 -3.013 1.00 96.12 91 PHE A CA 1
ATOM 656 C C . PHE A 1 91 ? -5.232 -2.141 -3.370 1.00 96.12 91 PHE A C 1
ATOM 658 O O . PHE A 1 91 ? -4.055 -2.219 -3.711 1.00 96.12 91 PHE A O 1
ATOM 665 N N . GLU A 1 92 ? -6.030 -3.209 -3.408 1.00 96.00 92 GLU A N 1
ATOM 666 C CA . GLU A 1 92 ? -5.569 -4.511 -3.897 1.00 96.00 92 GLU A CA 1
ATOM 667 C C . GLU A 1 92 ? -5.164 -4.474 -5.379 1.00 96.00 92 GLU A C 1
ATOM 669 O O . GLU A 1 92 ? -4.230 -5.173 -5.777 1.00 9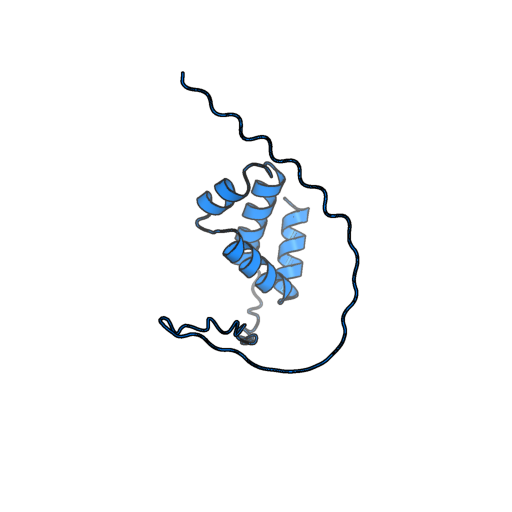6.00 92 GLU A O 1
ATOM 674 N N . ALA A 1 93 ? -5.857 -3.697 -6.214 1.00 96.62 93 ALA A N 1
ATOM 675 C CA . ALA A 1 93 ? -5.478 -3.509 -7.613 1.00 96.62 93 ALA A CA 1
ATOM 676 C C . ALA A 1 93 ? -4.138 -2.771 -7.733 1.00 96.62 93 ALA A C 1
ATOM 678 O O . ALA A 1 93 ? -3.274 -3.218 -8.485 1.00 96.62 93 ALA A O 1
ATOM 679 N N . LEU A 1 94 ? -3.939 -1.722 -6.932 1.00 95.44 94 LEU A N 1
ATOM 680 C CA . LEU A 1 94 ? -2.680 -0.989 -6.842 1.00 95.44 94 LEU A CA 1
ATOM 681 C C . LEU A 1 94 ? -1.520 -1.910 -6.433 1.00 95.44 94 LEU A C 1
ATOM 683 O O . LEU A 1 94 ? -0.492 -1.940 -7.104 1.00 95.44 94 LEU A O 1
ATOM 687 N N . LEU A 1 95 ? -1.701 -2.726 -5.390 1.00 95.44 95 LEU A N 1
ATOM 688 C CA . LEU A 1 95 ? -0.679 -3.686 -4.961 1.00 95.44 95 LEU A CA 1
ATOM 689 C C . LEU A 1 95 ? -0.370 -4.733 -6.039 1.00 95.44 95 LEU A C 1
ATOM 691 O O . LEU A 1 95 ? 0.784 -5.111 -6.214 1.00 95.44 95 LEU A O 1
ATOM 695 N N . LYS A 1 96 ? -1.376 -5.194 -6.792 1.00 96.12 96 LYS A N 1
ATOM 696 C CA . LYS A 1 96 ? -1.165 -6.119 -7.919 1.00 96.12 96 LYS A CA 1
ATOM 697 C C . LYS A 1 96 ? -0.388 -5.474 -9.059 1.00 96.12 96 LYS A C 1
ATOM 699 O O . LYS A 1 96 ? 0.362 -6.173 -9.729 1.00 96.12 96 LYS A O 1
ATOM 704 N N . GLU A 1 97 ? -0.600 -4.191 -9.319 1.00 93.56 97 GLU A N 1
ATOM 705 C CA . GLU A 1 97 ? 0.141 -3.460 -10.344 1.00 93.56 97 GLU A CA 1
ATOM 706 C C . GLU A 1 97 ? 1.608 -3.291 -9.950 1.00 93.56 97 GLU A C 1
ATOM 708 O O . GLU A 1 97 ? 2.486 -3.603 -10.751 1.00 93.56 97 GLU A O 1
ATOM 713 N N . ILE A 1 98 ? 1.866 -2.930 -8.691 1.00 93.19 98 ILE A N 1
ATOM 714 C CA . ILE A 1 98 ? 3.217 -2.886 -8.120 1.00 93.19 98 ILE A CA 1
ATOM 715 C C . ILE A 1 98 ? 3.876 -4.267 -8.213 1.00 93.19 98 ILE A C 1
ATOM 717 O O . ILE A 1 98 ? 4.956 -4.382 -8.775 1.00 93.19 98 ILE A O 1
ATOM 721 N N . ALA A 1 99 ? 3.194 -5.326 -7.767 1.00 94.25 99 ALA A N 1
ATOM 722 C CA . ALA A 1 99 ? 3.721 -6.695 -7.764 1.00 94.25 99 ALA A CA 1
ATOM 723 C C . ALA A 1 99 ? 3.992 -7.281 -9.164 1.00 94.25 99 ALA A C 1
ATOM 725 O O . ALA A 1 99 ? 4.670 -8.300 -9.292 1.00 94.25 99 ALA A O 1
ATOM 726 N N . ARG A 1 100 ? 3.418 -6.697 -10.223 1.00 94.38 100 ARG A N 1
ATOM 727 C CA . ARG A 1 100 ? 3.663 -7.113 -11.615 1.00 94.38 100 ARG A CA 1
ATOM 728 C C . ARG A 1 100 ? 4.921 -6.489 -12.203 1.00 94.38 100 ARG A C 1
ATOM 730 O O . ARG A 1 100 ? 5.401 -6.983 -13.220 1.00 94.38 100 ARG A O 1
ATOM 737 N N . ASP A 1 101 ? 5.419 -5.425 -11.590 1.00 91.56 101 ASP A N 1
ATOM 738 C CA . ASP A 1 101 ? 6.591 -4.689 -12.027 1.00 91.56 101 ASP A CA 1
ATOM 739 C C . ASP A 1 101 ? 7.725 -4.918 -11.010 1.00 91.56 101 ASP A C 1
ATOM 741 O O . ASP A 1 101 ? 7.621 -4.475 -9.862 1.00 91.56 101 ASP A O 1
ATOM 745 N N . PRO A 1 102 ? 8.800 -5.630 -11.397 1.00 92.06 102 PRO A N 1
ATOM 746 C CA . PRO A 1 102 ? 9.921 -5.898 -10.503 1.00 92.06 102 PRO A CA 1
ATOM 747 C C . PRO A 1 102 ? 10.543 -4.624 -9.924 1.00 92.06 102 PRO A C 1
ATOM 749 O O . PRO A 1 102 ? 10.807 -4.578 -8.728 1.00 92.06 102 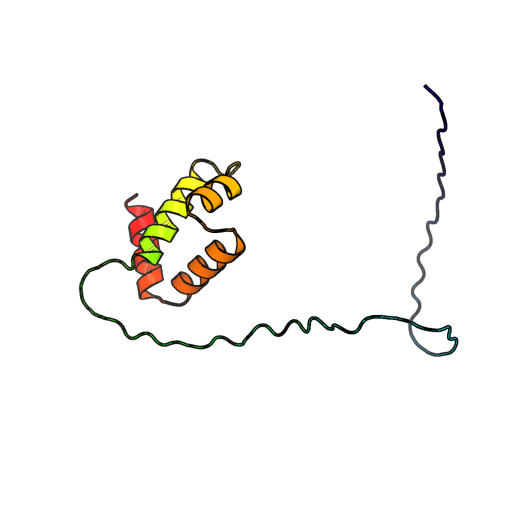PRO A O 1
ATOM 752 N N . ALA A 1 103 ? 10.693 -3.564 -10.723 1.00 92.19 103 ALA A N 1
ATOM 753 C CA . ALA A 1 103 ? 11.293 -2.317 -10.259 1.00 92.19 103 ALA A CA 1
ATOM 754 C C . ALA A 1 103 ? 10.395 -1.610 -9.232 1.00 92.19 103 ALA A C 1
ATOM 756 O O . ALA A 1 103 ? 10.878 -1.103 -8.217 1.00 92.19 103 ALA A O 1
ATOM 757 N N . LYS A 1 104 ? 9.072 -1.616 -9.449 1.00 91.69 104 LYS A N 1
ATOM 758 C CA . LYS A 1 104 ? 8.117 -1.073 -8.466 1.00 91.69 104 LYS A CA 1
ATOM 759 C C . LYS A 1 104 ? 8.049 -1.921 -7.200 1.00 91.69 104 LYS A C 1
ATOM 761 O O . LYS A 1 104 ? 7.896 -1.362 -6.118 1.00 91.69 104 LYS A O 1
ATOM 766 N N . SER A 1 105 ? 8.152 -3.241 -7.327 1.00 93.62 105 SER A N 1
ATOM 767 C CA . SER A 1 105 ? 8.179 -4.163 -6.187 1.00 93.62 105 SER A CA 1
ATOM 768 C C . SER A 1 105 ? 9.413 -3.926 -5.318 1.00 93.62 105 SER A C 1
ATOM 770 O O . SER A 1 105 ? 9.273 -3.742 -4.111 1.00 93.62 105 SER A O 1
ATOM 772 N N . ASP A 1 106 ? 10.591 -3.819 -5.936 1.00 93.00 106 ASP A N 1
ATOM 773 C CA . ASP A 1 106 ? 11.842 -3.520 -5.235 1.00 93.00 106 ASP A CA 1
ATOM 774 C C . ASP A 1 106 ? 11.771 -2.151 -4.537 1.00 93.00 106 ASP A C 1
ATOM 776 O O . ASP A 1 106 ? 12.156 -2.014 -3.375 1.00 93.00 106 ASP A O 1
ATOM 780 N N . ALA A 1 107 ? 11.213 -1.137 -5.209 1.00 92.56 107 ALA A N 1
ATOM 781 C CA . ALA A 1 107 ? 10.998 0.179 -4.611 1.00 92.56 107 ALA A CA 1
ATOM 782 C C . ALA A 1 107 ? 10.004 0.136 -3.434 1.00 92.56 107 ALA A C 1
ATOM 784 O O . ALA A 1 107 ? 10.224 0.791 -2.416 1.00 92.56 107 ALA A O 1
ATOM 785 N N . TYR A 1 108 ? 8.926 -0.645 -3.547 1.00 92.50 108 TYR A N 1
ATOM 786 C CA . TYR A 1 108 ? 7.932 -0.819 -2.487 1.00 92.50 108 TYR A CA 1
ATOM 787 C C . TYR A 1 108 ? 8.547 -1.461 -1.237 1.00 92.50 108 TYR A C 1
ATOM 789 O O . TYR A 1 108 ? 8.323 -0.985 -0.123 1.00 92.50 108 TYR A O 1
ATOM 797 N N . GLU A 1 109 ? 9.355 -2.507 -1.416 1.00 92.62 109 GLU A N 1
ATOM 798 C CA . GLU A 1 109 ? 10.068 -3.165 -0.318 1.00 92.62 109 GLU A CA 1
ATOM 799 C C . GLU A 1 109 ? 11.113 -2.245 0.321 1.00 92.62 109 GLU A C 1
ATOM 801 O O . GLU A 1 109 ? 11.165 -2.145 1.548 1.00 92.62 109 GLU A O 1
ATOM 806 N N . ALA A 1 110 ? 11.897 -1.523 -0.485 1.00 92.25 110 ALA A N 1
ATOM 807 C CA . ALA A 1 110 ? 12.902 -0.588 0.019 1.00 92.25 110 ALA A CA 1
ATOM 808 C C . ALA A 1 110 ? 12.282 0.488 0.928 1.00 92.25 110 ALA A C 1
ATOM 810 O O . ALA A 1 110 ? 12.787 0.753 2.018 1.00 92.25 110 ALA A O 1
ATOM 811 N N . LEU A 1 111 ? 11.145 1.057 0.520 1.00 90.69 111 LEU A N 1
ATOM 812 C CA . LEU A 1 111 ? 10.433 2.076 1.297 1.00 90.69 111 LEU A CA 1
ATOM 813 C C . LEU A 1 111 ? 9.763 1.523 2.561 1.00 90.69 111 LEU A C 1
ATOM 815 O O . LEU A 1 111 ? 9.601 2.254 3.533 1.00 90.69 111 LEU A O 1
ATOM 819 N N . LEU A 1 112 ? 9.358 0.251 2.564 1.00 87.50 112 LEU A N 1
ATOM 820 C CA . LEU A 1 112 ? 8.798 -0.399 3.753 1.00 87.50 112 LEU A CA 1
ATOM 821 C C . LEU A 1 112 ? 9.849 -0.676 4.831 1.00 87.50 112 LEU A C 1
ATOM 823 O O . LEU A 1 112 ? 9.503 -0.711 6.007 1.00 87.50 112 LEU A O 1
ATOM 827 N N . VAL A 1 113 ? 11.103 -0.908 4.439 1.00 82.62 113 VAL A N 1
ATOM 828 C CA . VAL A 1 113 ? 12.208 -1.195 5.369 1.00 82.62 113 VAL A CA 1
ATOM 829 C C . VAL A 1 113 ? 12.795 0.084 5.977 1.00 82.62 113 VAL A C 1
ATOM 831 O O . VAL A 1 113 ? 13.273 0.053 7.109 1.00 82.62 113 VAL A O 1
ATOM 834 N N . GLU A 1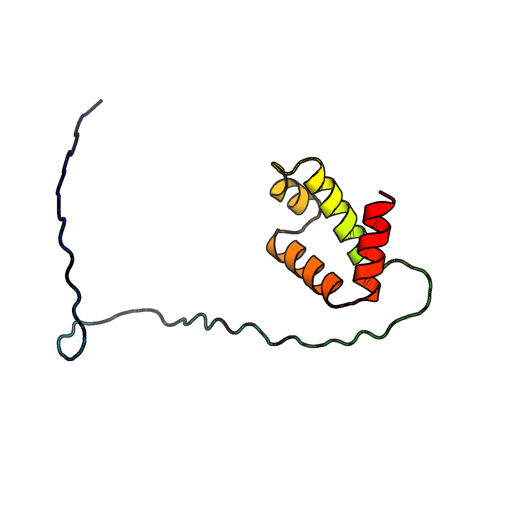 114 ? 12.755 1.198 5.245 1.00 64.50 114 GLU A N 1
ATOM 835 C CA . GLU A 1 114 ? 13.282 2.500 5.688 1.00 64.50 114 GLU A CA 1
ATOM 836 C C . GLU A 1 114 ? 12.254 3.356 6.464 1.00 64.50 114 GLU A C 1
ATOM 838 O O . GLU A 1 114 ? 12.611 4.422 6.970 1.00 64.50 114 GLU A O 1
ATOM 843 N N . GLY A 1 115 ? 10.991 2.913 6.532 1.00 54.06 115 GLY A N 1
ATOM 844 C CA . GLY A 1 115 ? 9.858 3.619 7.150 1.00 54.06 115 GLY A CA 1
ATOM 845 C C . GLY A 1 115 ? 9.655 3.379 8.642 1.00 54.06 115 GLY A C 1
ATOM 846 O O . GLY A 1 115 ? 9.953 2.265 9.128 1.00 54.06 115 GLY A O 1
#

Foldseek 3Di:
DDDDDDDDDDDDDDDDDDDDDDDDDDDDDDDDDDPPPPPPPDDPPPPPDDDPDPDQDVLLVLLLVLVVVCVVPVVCSQVSQVVSVHGPVRSVVSVVVLVVDPVSVVSSVVVNVVD

pLDDT: mean 71.38, std 22.95, range [36.69, 97.19]

Secondary structure (DSSP, 8-state):
----------------------------------------------------SS---HHHHHHHHHHHHHHH-GGGHHHHHHHTT--HHHHHHHHHHHHH-HHHHHHHHHHHH--